Protein AF-A0A7C1Q593-F1 (afdb_monomer)

Sequence (113 aa):
EKVGEDLISLEITGRASSADSVFEGLDGVLAVNIHDNTVDLSVKNAEKRIPLIIETSRRAGIEISSVNMRKPTLEDVFLHYTGRTIRGEGASGRDMAKQDMRNRRQLWGGRKK

Solvent-accessible surface area (backbone atoms only — not comparable to full-atom values): 6888 Å² total; per-residue (Å²): 139,88,80,77,53,21,37,37,42,33,33,43,62,73,79,54,85,65,48,57,72,59,52,73,70,38,91,63,56,74,46,80,48,76,53,86,48,37,39,39,35,33,22,66,62,46,86,76,41,51,65,57,51,54,52,51,34,51,75,72,72,44,45,70,80,44,80,48,78,46,74,64,47,73,63,58,46,47,40,69,74,66,72,52,81,84,68,87,67,88,58,60,68,63,50,52,56,54,51,52,55,54,54,56,56,61,71,70,68,79,78,75,135

Mean predicted aligned error: 14.21 Å

Secondary structure (DSSP, 8-state):
--S-PEEEEEEEES-GGGHHHHHHTSTTEEEEEEETTEEEEEESSHHHHHHHHHHHHHHTTPEEEEEEEEPPPHHHHHHHHH-------SSHHHHHHHHHHHHHHHHHSS---

Radius of gyration: 25.84 Å; Cα contacts (8 Å, |Δi|>4): 129; chains: 1; bounding box: 60×73×32 Å

Foldseek 3Di:
DDFWWKKKKWFWDDDCPQVVVLQVPDPFFPDWDDDDRIIITGGHPVVVCVVVSCVSCVVVVIHTPDMDIDTQDPVNRVCVVVVDDVPPPPDDPVVVVVVVVVVVVVVPPPDDD

Nearest PDB structures (foldseek):
  7tby-assembly1_A  TM=6.863E-01  e=1.073E-02  Homo sapiens
  7tbz-assembly1_A  TM=6.815E-01  e=1.073E-02  Homo sapiens
  4f3q-assembly1_A  TM=6.766E-01  e=6.100E-02  Coxiella burnetii RSA 493
  1lfp-assembly1_A  TM=6.152E-01  e=5.096E-02  Aquifex aeolicus
  5u99-assembly1_A  TM=4.455E-01  e=8.027E-01  Mycobacterium tuberculosis H37Rv

pLDDT: mean 74.08, std 13.9, range [43.53, 91.31]

Structure (mmCIF, N/CA/C/O backbone):
data_AF-A0A7C1Q593-F1
#
_entry.id   AF-A0A7C1Q593-F1
#
loop_
_atom_site.group_PDB
_atom_site.id
_atom_site.type_symbol
_atom_site.label_atom_id
_atom_site.label_alt_id
_atom_site.label_comp_id
_atom_site.label_asym_id
_atom_site.la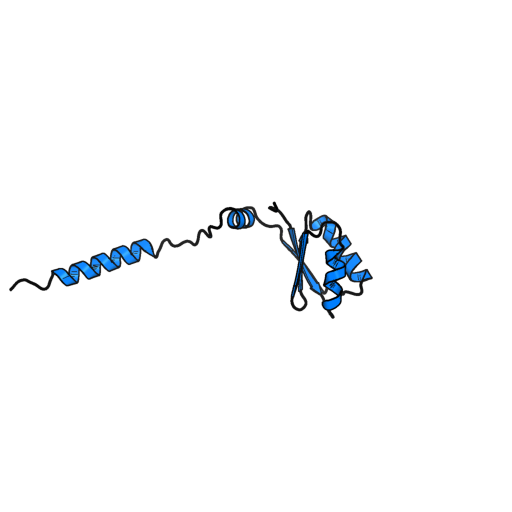bel_entity_id
_atom_site.label_seq_id
_atom_site.pdbx_PDB_ins_code
_atom_site.Cartn_x
_atom_site.Cartn_y
_atom_site.Cartn_z
_atom_site.occupancy
_atom_site.B_iso_or_equiv
_atom_site.auth_seq_id
_atom_site.auth_comp_id
_atom_site.auth_asym_id
_atom_site.auth_atom_id
_atom_site.pdbx_PDB_model_num
ATOM 1 N N . GLU A 1 1 ? -0.568 -8.705 -18.444 1.00 44.38 1 GLU A N 1
ATOM 2 C CA . GLU A 1 1 ? 0.899 -8.534 -18.512 1.00 44.38 1 GLU A CA 1
ATOM 3 C C . GLU A 1 1 ? 1.289 -7.431 -17.542 1.00 44.38 1 GLU A C 1
ATOM 5 O O . GLU A 1 1 ? 0.848 -6.307 -17.753 1.00 44.38 1 GLU A O 1
ATOM 10 N N . LYS A 1 2 ? 1.967 -7.723 -16.428 1.00 49.34 2 LYS A N 1
ATOM 11 C CA . LYS A 1 2 ? 2.158 -6.724 -15.366 1.00 49.34 2 LYS A CA 1
ATOM 12 C C . LYS A 1 2 ? 3.533 -6.864 -14.727 1.00 49.34 2 LYS A C 1
ATOM 14 O O . LYS A 1 2 ? 3.764 -7.665 -13.835 1.00 49.34 2 LYS A O 1
ATOM 19 N N . VAL A 1 3 ? 4.458 -6.096 -15.277 1.00 54.06 3 VAL A N 1
ATOM 20 C CA . VAL A 1 3 ? 5.823 -5.931 -14.799 1.00 54.06 3 VAL A CA 1
AT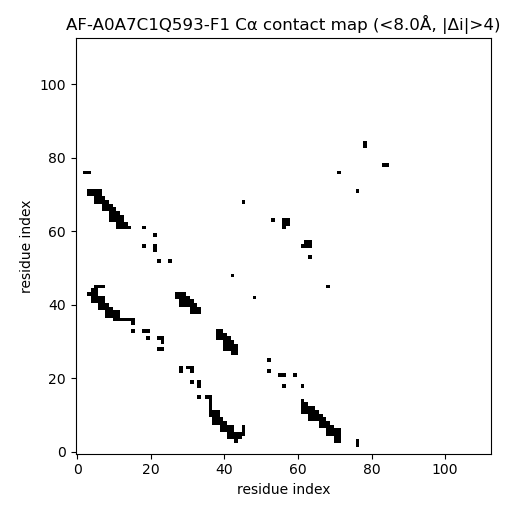OM 21 C C . VAL A 1 3 ? 5.984 -4.436 -14.523 1.00 54.06 3 VAL A C 1
ATOM 23 O O . VAL A 1 3 ? 5.739 -3.633 -15.421 1.00 54.06 3 VAL A O 1
ATOM 26 N N . GLY A 1 4 ? 6.334 -4.066 -13.288 1.00 61.34 4 GLY A N 1
ATOM 27 C CA . GLY A 1 4 ? 6.464 -2.664 -12.859 1.00 61.34 4 GLY A CA 1
ATOM 28 C C . GLY A 1 4 ? 5.245 -2.089 -12.127 1.00 61.34 4 GLY A C 1
ATOM 29 O O . GLY A 1 4 ? 4.919 -0.918 -12.309 1.00 61.34 4 GLY A O 1
ATOM 30 N N . GLU A 1 5 ? 4.540 -2.903 -11.341 1.00 79.62 5 GLU A N 1
ATOM 31 C CA . GLU A 1 5 ? 3.494 -2.420 -10.432 1.00 79.62 5 GLU A CA 1
ATOM 32 C C . GLU A 1 5 ? 4.135 -2.005 -9.105 1.00 79.62 5 GLU A C 1
ATOM 34 O O . GLU A 1 5 ? 4.832 -2.795 -8.475 1.00 79.62 5 GLU A O 1
ATOM 39 N N . ASP A 1 6 ? 3.926 -0.760 -8.691 1.00 86.88 6 ASP A N 1
ATOM 40 C CA . ASP A 1 6 ? 4.349 -0.283 -7.382 1.00 86.88 6 ASP A CA 1
ATOM 41 C C . ASP A 1 6 ? 3.476 -0.928 -6.300 1.00 86.88 6 ASP A C 1
ATOM 43 O O . ASP A 1 6 ? 2.255 -1.044 -6.453 1.00 86.88 6 ASP A O 1
ATOM 47 N N . LEU A 1 7 ? 4.099 -1.312 -5.190 1.00 88.44 7 LEU A N 1
ATOM 48 C CA . LEU A 1 7 ? 3.415 -1.873 -4.032 1.00 88.44 7 LEU A CA 1
ATOM 49 C C . LEU A 1 7 ? 3.263 -0.790 -2.966 1.00 88.44 7 LEU A C 1
ATOM 51 O O . LEU A 1 7 ? 4.2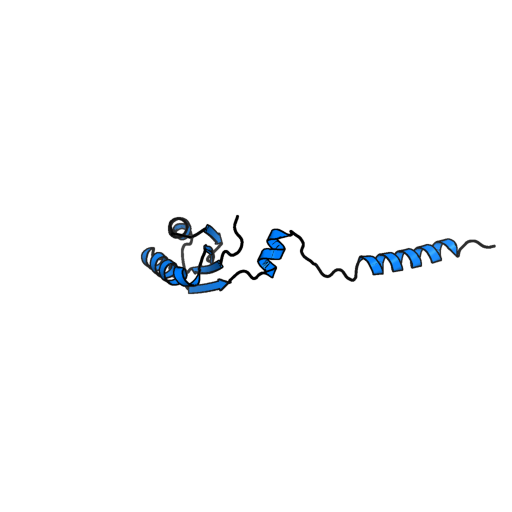36 -0.125 -2.599 1.00 88.44 7 LEU A O 1
ATOM 55 N N . ILE A 1 8 ? 2.045 -0.618 -2.467 1.00 90.62 8 ILE A N 1
ATOM 56 C CA . ILE A 1 8 ? 1.741 0.234 -1.318 1.00 90.62 8 ILE A CA 1
ATOM 57 C C . ILE A 1 8 ? 1.176 -0.661 -0.222 1.00 90.62 8 ILE A C 1
ATOM 59 O O . ILE A 1 8 ? 0.141 -1.280 -0.433 1.00 90.62 8 ILE A O 1
ATOM 63 N N . SER A 1 9 ? 1.814 -0.682 0.942 1.00 91.31 9 SER A N 1
ATOM 64 C CA . SER A 1 9 ? 1.288 -1.324 2.147 1.00 91.31 9 SER A CA 1
ATOM 65 C C . SER A 1 9 ? 0.792 -0.245 3.102 1.00 91.31 9 SER A C 1
ATOM 67 O O . SER A 1 9 ? 1.532 0.679 3.446 1.00 91.31 9 SER A O 1
ATOM 69 N N . LEU A 1 10 ? -0.462 -0.347 3.520 1.00 91.06 10 LEU A N 1
ATOM 70 C CA . LEU A 1 10 ? -1.103 0.556 4.469 1.00 91.06 10 LEU A CA 1
ATOM 71 C C . LEU A 1 10 ? -1.412 -0.222 5.738 1.00 91.06 10 LEU A C 1
ATOM 73 O O . LEU A 1 10 ? -2.013 -1.289 5.662 1.00 91.06 10 LEU A O 1
ATOM 77 N N . GLU A 1 11 ? -1.070 0.332 6.889 1.00 90.69 11 GLU A N 1
ATOM 78 C CA . GLU A 1 11 ? -1.562 -0.176 8.165 1.00 90.69 11 GLU A CA 1
ATOM 79 C C . GLU A 1 11 ? -2.771 0.662 8.581 1.00 90.69 11 GLU A C 1
ATOM 81 O O . GLU A 1 11 ? -2.725 1.896 8.549 1.00 90.69 11 GLU A O 1
ATOM 86 N N . ILE A 1 12 ? -3.876 -0.008 8.900 1.00 88.75 12 ILE A N 1
ATOM 87 C CA . ILE A 1 12 ? -5.143 0.624 9.255 1.00 88.75 12 ILE A CA 1
ATOM 88 C C . ILE A 1 12 ? -5.523 0.309 10.698 1.00 88.75 12 ILE A C 1
ATOM 90 O O . ILE A 1 12 ? -5.451 -0.832 11.160 1.00 88.75 12 ILE A O 1
ATOM 94 N N . THR A 1 13 ? -6.001 1.322 11.409 1.00 82.69 13 THR A N 1
ATOM 95 C CA . THR A 1 13 ? -6.544 1.172 12.758 1.00 82.69 13 THR A CA 1
ATOM 96 C C . THR A 1 13 ? -8.052 0.961 12.655 1.00 82.69 13 THR A C 1
ATOM 98 O O . THR A 1 13 ? -8.780 1.823 12.168 1.00 82.69 13 THR A O 1
ATOM 101 N N . GLY A 1 14 ? -8.549 -0.189 13.119 1.00 72.69 14 GLY A N 1
ATOM 102 C CA . GLY A 1 14 ? -9.986 -0.485 13.161 1.00 72.69 14 GLY A CA 1
ATOM 103 C C . GLY A 1 14 ? -10.419 -1.633 12.248 1.00 72.69 14 GLY A C 1
ATOM 104 O O . GLY A 1 14 ? -9.704 -2.618 12.085 1.00 72.69 14 GLY A O 1
ATOM 105 N N . ARG A 1 15 ? -11.651 -1.565 11.725 1.00 65.69 15 ARG A N 1
ATOM 106 C CA . ARG A 1 15 ? -12.312 -2.707 11.077 1.00 65.69 15 ARG A CA 1
ATOM 107 C C . ARG A 1 15 ? -11.999 -2.769 9.577 1.00 65.69 15 ARG A C 1
ATOM 109 O O . ARG A 1 15 ? -12.577 -2.027 8.790 1.00 65.69 15 ARG A O 1
ATOM 116 N N . ALA A 1 16 ? -11.159 -3.725 9.184 1.00 64.62 16 ALA A N 1
ATOM 117 C CA . ALA A 1 16 ? -10.757 -3.973 7.795 1.00 64.62 16 ALA A CA 1
ATOM 118 C C . ALA A 1 16 ? -11.899 -4.419 6.853 1.00 64.62 16 ALA A C 1
ATOM 120 O O . ALA A 1 16 ? -11.748 -4.394 5.638 1.00 64.62 16 ALA A O 1
ATOM 121 N N . SER A 1 17 ? -13.066 -4.799 7.386 1.00 65.00 17 SER A N 1
ATOM 122 C CA . SER A 1 17 ? -14.191 -5.333 6.598 1.00 65.00 17 SER A CA 1
ATOM 123 C C . SER A 1 17 ? -14.754 -4.358 5.558 1.00 65.00 17 SER A C 1
ATOM 125 O O . SER A 1 17 ? -15.328 -4.802 4.575 1.00 65.00 17 SER A O 1
ATOM 127 N N . SER A 1 18 ? -14.614 -3.047 5.778 1.00 66.81 18 SER A N 1
ATOM 128 C CA . SER A 1 18 ? -15.114 -2.012 4.859 1.00 66.81 18 SER A CA 1
ATOM 129 C C . SER A 1 18 ? -14.036 -1.476 3.913 1.00 66.81 18 SER A C 1
ATOM 131 O O . SER A 1 18 ? -14.334 -0.647 3.061 1.00 66.81 18 SER A O 1
ATOM 133 N N . ALA A 1 19 ? -12.782 -1.904 4.083 1.00 70.25 19 ALA A N 1
ATOM 134 C CA . ALA A 1 19 ? -11.650 -1.426 3.295 1.00 70.25 19 ALA A CA 1
ATOM 135 C C . ALA A 1 19 ? -11.651 -2.001 1.871 1.00 70.25 19 ALA A C 1
ATOM 137 O O . ALA A 1 19 ? -11.354 -1.278 0.927 1.00 70.25 19 ALA A O 1
ATOM 138 N N . ASP A 1 20 ? -12.041 -3.267 1.726 1.00 71.81 20 ASP A N 1
ATOM 139 C CA . ASP A 1 20 ? -12.172 -3.998 0.457 1.00 71.81 20 ASP A CA 1
ATOM 140 C C . ASP A 1 20 ? -12.861 -3.154 -0.626 1.00 71.81 20 ASP A C 1
ATOM 142 O O . ASP A 1 20 ? -12.226 -2.703 -1.580 1.00 71.81 20 ASP A O 1
ATOM 146 N N . SER A 1 21 ? -14.125 -2.808 -0.395 1.00 75.19 21 SER A N 1
ATOM 147 C CA . SER A 1 21 ? -14.947 -2.157 -1.411 1.00 75.19 21 SER A CA 1
ATOM 148 C C . SER A 1 21 ? -14.516 -0.712 -1.688 1.00 75.19 21 SER A C 1
ATOM 150 O O . SER A 1 21 ? -14.817 -0.157 -2.744 1.00 75.19 21 SER A O 1
ATOM 152 N N . VAL A 1 22 ? -13.803 -0.088 -0.745 1.00 79.25 22 VAL A N 1
ATOM 153 C CA . VAL A 1 22 ? -13.255 1.267 -0.893 1.00 79.25 22 VAL A CA 1
ATOM 154 C C . VAL A 1 22 ? -12.036 1.254 -1.812 1.00 79.25 22 VAL A C 1
ATOM 156 O O . VAL A 1 22 ? -11.910 2.130 -2.666 1.00 79.25 22 VAL A O 1
ATOM 159 N N . PHE A 1 23 ? -11.145 0.272 -1.657 1.00 79.38 23 PHE A N 1
ATOM 160 C CA . PHE A 1 23 ? -9.908 0.197 -2.432 1.00 79.38 23 PHE A CA 1
ATOM 161 C C . PHE A 1 23 ? -10.092 -0.465 -3.800 1.00 79.38 23 PHE A C 1
ATOM 163 O O . PHE A 1 23 ? -9.414 -0.063 -4.746 1.00 79.38 23 PHE A O 1
ATOM 170 N N . GLU A 1 24 ? -11.023 -1.412 -3.945 1.00 77.00 24 GLU A N 1
ATOM 171 C CA . GLU A 1 24 ? -11.343 -2.024 -5.244 1.00 77.00 24 GLU A CA 1
ATOM 172 C C . GLU A 1 24 ? -11.932 -1.019 -6.250 1.00 77.00 24 GLU A C 1
ATOM 174 O O . GLU A 1 24 ? -11.728 -1.151 -7.456 1.00 77.00 24 GLU A O 1
ATOM 179 N N . GLY A 1 25 ? -12.624 0.020 -5.771 1.00 73.12 25 GLY A N 1
ATOM 180 C CA . GLY A 1 25 ? -13.224 1.058 -6.615 1.00 73.12 25 GLY A CA 1
ATOM 181 C C . GLY A 1 25 ? -12.269 2.171 -7.064 1.00 73.12 25 GLY A C 1
ATOM 182 O O . GLY A 1 25 ? -12.685 3.065 -7.804 1.00 73.12 25 GLY A O 1
ATOM 183 N N . LEU A 1 26 ? -11.011 2.169 -6.611 1.00 78.81 26 LEU A N 1
ATOM 184 C CA . LEU A 1 26 ? -10.066 3.247 -6.905 1.00 78.81 26 LEU A CA 1
ATOM 185 C C . LEU A 1 26 ? -9.443 3.111 -8.295 1.00 78.81 26 LEU A C 1
ATOM 187 O O . LEU A 1 26 ? -8.863 2.082 -8.649 1.00 78.81 26 LEU A O 1
ATOM 191 N N . ASP A 1 27 ? -9.476 4.209 -9.057 1.00 73.19 27 ASP A N 1
ATOM 192 C CA . ASP A 1 27 ? -8.878 4.250 -10.388 1.00 73.19 27 ASP A CA 1
ATOM 193 C C . ASP A 1 27 ? -7.382 3.918 -10.336 1.00 73.19 27 ASP A C 1
ATOM 195 O O . ASP A 1 27 ? -6.556 4.577 -9.691 1.00 73.19 27 ASP A O 1
ATOM 199 N N . GLY A 1 28 ? -7.040 2.846 -11.047 1.00 75.25 28 GLY A N 1
ATOM 200 C CA . GLY A 1 28 ? -5.679 2.381 -11.183 1.00 75.25 28 GLY A CA 1
ATOM 201 C C . GLY A 1 28 ? -5.193 1.429 -10.097 1.00 75.25 28 GLY A C 1
ATOM 202 O O . GLY A 1 28 ? -4.042 0.992 -10.196 1.00 75.25 28 GLY A O 1
ATOM 203 N N . VAL A 1 29 ? -6.009 1.063 -9.115 1.00 83.38 29 VAL A N 1
ATOM 204 C CA . VAL A 1 29 ? 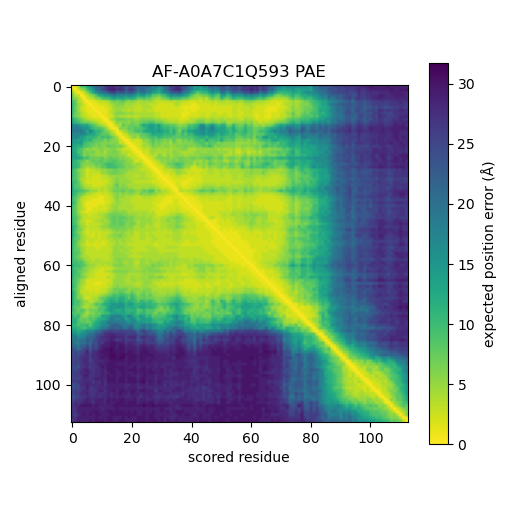-5.705 -0.108 -8.291 1.00 83.38 29 VAL A CA 1
ATOM 205 C C . VAL A 1 29 ? -5.807 -1.361 -9.159 1.00 83.38 29 VAL A C 1
ATOM 207 O O . VAL A 1 29 ? -6.712 -1.521 -9.973 1.00 83.38 29 VAL A O 1
ATOM 210 N N . LEU A 1 30 ? -4.782 -2.201 -9.079 1.00 83.00 30 LEU A N 1
ATOM 211 C CA . LEU A 1 30 ? -4.582 -3.357 -9.953 1.00 83.00 30 LEU A CA 1
ATOM 212 C C . LEU A 1 30 ? -4.862 -4.661 -9.221 1.00 83.00 30 LEU A C 1
ATOM 214 O O . LEU A 1 30 ? -5.295 -5.619 -9.857 1.00 83.00 30 LEU A O 1
ATOM 218 N N . ALA A 1 31 ? -4.577 -4.672 -7.922 1.00 84.62 31 ALA A N 1
ATOM 219 C CA . ALA A 1 31 ? -4.916 -5.723 -6.984 1.00 84.62 31 ALA A CA 1
ATOM 220 C C . ALA A 1 31 ? -4.979 -5.120 -5.576 1.00 84.62 31 ALA A C 1
ATOM 222 O O . ALA A 1 31 ? -4.209 -4.206 -5.258 1.00 84.62 31 ALA A O 1
ATOM 223 N N . VAL A 1 32 ? -5.871 -5.663 -4.754 1.00 86.75 32 VAL A N 1
ATOM 224 C CA . VAL A 1 32 ? -6.009 -5.356 -3.330 1.00 86.75 32 VAL A CA 1
ATOM 225 C C . VAL A 1 32 ? -5.857 -6.666 -2.574 1.00 86.75 32 VAL A C 1
ATOM 227 O O . VAL A 1 32 ? -6.476 -7.663 -2.940 1.00 86.75 32 VAL A O 1
ATOM 230 N N . ASN A 1 33 ? -5.034 -6.676 -1.533 1.00 87.19 33 ASN A N 1
ATOM 231 C CA . ASN A 1 33 ? -4.939 -7.796 -0.610 1.00 87.19 33 ASN A CA 1
ATOM 232 C C . ASN A 1 33 ? -5.029 -7.277 0.823 1.00 87.19 33 ASN A C 1
ATOM 234 O O . ASN A 1 33 ? -4.209 -6.469 1.254 1.00 87.19 33 ASN A O 1
ATOM 238 N N . ILE A 1 34 ? -6.033 -7.742 1.560 1.00 86.19 34 ILE A N 1
ATOM 239 C CA . ILE A 1 34 ? -6.299 -7.306 2.929 1.00 86.19 34 ILE A CA 1
ATOM 240 C C . ILE A 1 34 ? -6.055 -8.484 3.851 1.00 86.19 34 ILE A C 1
ATOM 242 O O . ILE A 1 34 ? -6.638 -9.553 3.672 1.00 86.19 34 ILE A O 1
ATOM 246 N N . HIS A 1 35 ? -5.206 -8.279 4.846 1.00 84.50 35 HIS A N 1
ATOM 247 C CA . HIS A 1 35 ? -4.910 -9.282 5.854 1.00 84.50 35 HIS A CA 1
ATOM 248 C C . HIS A 1 35 ? -4.680 -8.592 7.199 1.00 84.50 35 HIS A C 1
ATOM 250 O O . HIS A 1 35 ? -3.936 -7.617 7.295 1.00 84.50 35 HIS A O 1
ATOM 256 N N . ASP A 1 36 ? -5.372 -9.077 8.231 1.00 83.81 36 ASP A N 1
ATOM 257 C CA . ASP A 1 36 ? -5.393 -8.481 9.569 1.00 83.81 36 ASP A CA 1
ATOM 258 C C . ASP A 1 36 ? -5.754 -6.980 9.539 1.00 83.81 36 ASP A C 1
ATOM 260 O O . ASP A 1 36 ? -6.897 -6.608 9.262 1.00 83.81 36 ASP A O 1
ATOM 264 N N . ASN A 1 37 ? -4.760 -6.127 9.796 1.00 86.88 37 ASN A N 1
ATOM 265 C CA . ASN A 1 37 ? -4.832 -4.666 9.810 1.00 86.88 37 ASN A CA 1
ATOM 266 C C . ASN A 1 37 ? -3.959 -4.033 8.716 1.00 86.88 37 ASN A C 1
ATOM 268 O O . ASN A 1 37 ? -3.685 -2.836 8.759 1.00 86.88 37 ASN A O 1
ATOM 272 N N . THR A 1 38 ? -3.522 -4.827 7.739 1.00 88.38 38 THR A N 1
ATOM 273 C CA . THR A 1 38 ? -2.670 -4.387 6.636 1.00 88.38 38 THR A CA 1
ATOM 274 C C . THR A 1 38 ? -3.411 -4.513 5.309 1.00 88.38 38 THR A C 1
ATOM 276 O O . THR A 1 38 ? -4.074 -5.513 5.025 1.00 88.38 38 THR A O 1
ATOM 279 N N . VAL A 1 39 ? -3.291 -3.480 4.482 1.00 89.25 39 VAL A N 1
ATOM 280 C CA . VAL A 1 39 ? -3.833 -3.423 3.125 1.00 89.25 39 VAL A CA 1
ATOM 281 C C . VAL A 1 39 ? -2.675 -3.253 2.154 1.00 89.25 39 VAL A C 1
ATOM 283 O O . VAL A 1 39 ? -2.045 -2.197 2.116 1.00 89.25 39 VAL A O 1
ATOM 286 N N . ASP A 1 40 ? -2.423 -4.275 1.346 1.00 90.38 40 ASP A N 1
ATOM 287 C CA . ASP A 1 40 ? -1.481 -4.212 0.235 1.00 90.38 40 ASP A CA 1
ATOM 288 C C . ASP A 1 40 ? -2.214 -3.867 -1.059 1.00 90.38 40 ASP A C 1
ATOM 290 O O . ASP A 1 40 ? -3.160 -4.540 -1.474 1.00 90.38 40 ASP A O 1
ATOM 294 N N . LEU A 1 41 ? -1.741 -2.825 -1.730 1.00 89.19 41 LEU A N 1
ATOM 295 C CA . LEU A 1 41 ? -2.257 -2.342 -2.998 1.00 89.19 41 LEU A CA 1
ATOM 296 C C . LEU A 1 41 ? -1.170 -2.464 -4.057 1.00 89.19 41 LEU A C 1
ATOM 298 O O . LEU A 1 41 ? -0.077 -1.914 -3.915 1.00 89.19 41 LEU A O 1
ATOM 302 N N . SER A 1 42 ? -1.499 -3.131 -5.158 1.00 88.94 42 SER A N 1
ATOM 303 C CA . SER A 1 42 ? -0.705 -3.063 -6.385 1.00 88.94 42 SER A CA 1
ATOM 304 C C . SER A 1 42 ? -1.245 -1.930 -7.243 1.00 88.94 42 SER A C 1
ATOM 306 O O . SER A 1 42 ? -2.424 -1.922 -7.601 1.00 88.94 42 SER A O 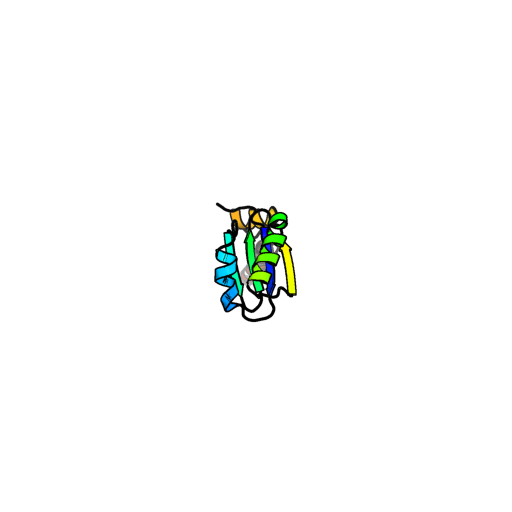1
ATOM 308 N N . VAL A 1 43 ? -0.408 -0.950 -7.572 1.00 87.94 43 VAL A N 1
ATOM 309 C CA . VAL A 1 43 ? -0.810 0.238 -8.333 1.00 87.94 43 VAL A CA 1
ATOM 310 C C . VAL A 1 43 ? 0.256 0.615 -9.363 1.00 87.94 43 VAL A C 1
ATOM 312 O O . VAL A 1 43 ? 1.426 0.292 -9.238 1.00 87.94 43 VAL A O 1
ATOM 315 N N . LYS A 1 44 ? -0.122 1.357 -10.402 1.00 84.31 44 LYS A N 1
ATOM 316 C CA . LYS A 1 44 ? 0.817 2.108 -11.249 1.00 84.31 44 LYS A CA 1
ATOM 317 C C . LYS A 1 44 ? 1.078 3.484 -10.636 1.00 84.31 44 LYS A C 1
ATOM 319 O O . LYS A 1 44 ? 0.128 4.164 -10.267 1.00 84.31 44 LYS A O 1
ATOM 324 N N . ASN A 1 45 ? 2.315 3.965 -10.632 1.00 83.44 45 ASN A N 1
ATOM 325 C CA . ASN A 1 45 ? 2.641 5.318 -10.165 1.00 83.44 45 ASN A CA 1
ATOM 326 C C . ASN A 1 45 ? 2.155 5.581 -8.727 1.00 83.44 45 ASN A C 1
ATOM 328 O O . ASN A 1 45 ? 1.371 6.509 -8.491 1.00 83.44 45 ASN A O 1
ATOM 332 N N . ALA A 1 46 ? 2.614 4.773 -7.771 1.00 86.25 46 ALA A N 1
ATOM 333 C CA . ALA A 1 46 ? 2.213 4.873 -6.366 1.00 86.25 46 ALA A CA 1
ATOM 334 C C . ALA A 1 46 ? 2.345 6.297 -5.801 1.00 86.25 46 ALA A C 1
ATOM 336 O O . ALA A 1 46 ? 1.444 6.770 -5.113 1.00 86.25 46 ALA A O 1
ATOM 337 N N . GLU A 1 47 ? 3.402 7.024 -6.170 1.00 85.69 47 GLU A N 1
ATOM 338 C CA . GLU A 1 47 ? 3.666 8.405 -5.731 1.00 85.69 47 GLU A CA 1
ATOM 339 C C . GLU A 1 47 ? 2.503 9.365 -6.002 1.00 85.69 47 GLU A C 1
ATOM 341 O O . GLU A 1 47 ? 2.190 10.215 -5.172 1.00 85.69 47 GLU A O 1
ATOM 346 N N . LYS A 1 48 ? 1.821 9.212 -7.141 1.00 86.56 48 LYS A N 1
ATOM 347 C CA . LYS A 1 48 ? 0.677 10.064 -7.498 1.00 86.56 48 LYS A CA 1
ATOM 348 C C . LYS A 1 48 ? -0.623 9.616 -6.839 1.00 86.56 48 LYS A C 1
ATOM 350 O O . LYS A 1 48 ? -1.572 10.391 -6.782 1.00 86.56 48 LYS A O 1
ATOM 355 N N . ARG A 1 49 ? -0.685 8.368 -6.375 1.00 86.50 49 ARG A N 1
ATOM 356 C CA . ARG A 1 49 ? -1.912 7.736 -5.876 1.00 86.50 49 ARG A CA 1
ATOM 357 C C . ARG A 1 49 ? -2.009 7.722 -4.365 1.00 86.50 49 ARG A C 1
ATOM 359 O O . ARG A 1 49 ? -3.123 7.757 -3.862 1.00 86.50 49 ARG A O 1
ATOM 366 N N . ILE A 1 50 ? -0.886 7.756 -3.649 1.00 88.44 50 ILE A N 1
ATOM 367 C CA . ILE A 1 50 ? -0.878 7.844 -2.184 1.00 88.44 50 ILE A CA 1
ATOM 368 C C . ILE A 1 50 ? -1.788 8.967 -1.658 1.00 88.44 50 ILE A C 1
ATOM 370 O O . ILE A 1 50 ? -2.614 8.669 -0.797 1.00 88.44 50 ILE A O 1
ATOM 374 N N . PRO A 1 51 ? -1.730 10.217 -2.167 1.00 89.38 51 PRO A N 1
ATOM 375 C CA . PRO A 1 51 ? -2.603 11.278 -1.663 1.00 89.38 51 PRO A CA 1
ATOM 376 C C . PRO A 1 51 ? -4.094 10.951 -1.829 1.00 89.38 51 PRO A C 1
ATOM 378 O O . PRO A 1 51 ? -4.878 11.160 -0.908 1.00 89.38 51 PRO A O 1
ATOM 381 N N . LEU A 1 52 ? -4.471 10.381 -2.980 1.00 87.56 52 LEU A N 1
ATOM 382 C CA . LEU A 1 52 ? -5.848 9.983 -3.280 1.00 87.56 52 LEU A CA 1
ATOM 383 C C . LEU A 1 52 ? -6.313 8.827 -2.386 1.00 87.56 52 LEU A C 1
ATOM 385 O O . LEU A 1 52 ? -7.433 8.850 -1.879 1.00 87.56 52 LEU A O 1
ATOM 389 N N . ILE A 1 53 ? -5.448 7.835 -2.176 1.00 86.62 53 ILE A N 1
ATOM 390 C CA . ILE A 1 53 ? -5.700 6.682 -1.309 1.00 86.62 53 ILE A CA 1
ATOM 391 C C . ILE A 1 53 ? -5.941 7.157 0.126 1.00 86.62 53 ILE A C 1
ATOM 393 O O . ILE A 1 53 ? -6.958 6.808 0.716 1.00 86.62 53 ILE A O 1
ATOM 397 N N . ILE A 1 54 ? -5.063 8.010 0.663 1.00 88.00 54 ILE A N 1
ATOM 398 C CA . ILE A 1 54 ? -5.203 8.553 2.021 1.00 88.00 54 ILE A CA 1
ATOM 399 C C . ILE A 1 54 ? -6.508 9.343 2.161 1.00 88.00 54 ILE A C 1
ATOM 401 O O . ILE A 1 54 ? -7.241 9.166 3.135 1.00 88.00 54 ILE A O 1
ATOM 405 N N . GLU A 1 55 ? -6.821 10.207 1.193 1.00 88.44 55 GLU A N 1
ATOM 406 C CA . GLU A 1 55 ? -8.046 11.004 1.225 1.00 88.44 55 GLU A CA 1
ATOM 407 C C . GLU A 1 55 ? -9.301 10.124 1.189 1.00 88.44 55 GLU A C 1
ATOM 409 O O . GLU A 1 55 ? -10.237 10.346 1.961 1.00 88.44 55 GLU A O 1
ATOM 414 N N . THR A 1 56 ? -9.310 9.106 0.329 1.00 86.06 56 THR A N 1
ATOM 415 C CA . THR A 1 56 ? -10.440 8.181 0.181 1.00 86.06 56 THR A CA 1
ATOM 416 C C . THR A 1 56 ? -10.651 7.369 1.453 1.00 86.06 56 THR A C 1
ATOM 418 O O . THR A 1 56 ? -11.773 7.312 1.956 1.00 86.06 56 THR A O 1
ATOM 421 N N . SER A 1 57 ? -9.576 6.831 2.035 1.00 85.31 57 SER A N 1
ATOM 422 C CA . SER A 1 57 ? -9.622 6.135 3.324 1.00 85.31 57 SER A CA 1
ATOM 423 C C . SER A 1 57 ? -10.201 7.025 4.415 1.00 85.31 57 SER A C 1
ATOM 425 O O . SER A 1 57 ? -11.121 6.618 5.124 1.00 85.31 57 SER A O 1
ATOM 427 N N . ARG A 1 58 ? -9.758 8.287 4.490 1.00 84.88 58 ARG A N 1
ATOM 428 C CA . ARG A 1 58 ? -10.266 9.236 5.485 1.00 84.88 58 ARG A CA 1
ATOM 429 C C . ARG A 1 58 ? -11.755 9.530 5.297 1.00 84.88 58 ARG A C 1
ATOM 431 O O . ARG A 1 58 ? -12.483 9.602 6.282 1.00 84.88 58 ARG A O 1
ATOM 438 N N . ARG A 1 59 ? -12.230 9.680 4.053 1.00 85.56 59 ARG A N 1
ATOM 439 C CA . ARG A 1 59 ? -13.668 9.859 3.752 1.00 85.56 59 ARG A CA 1
ATOM 440 C C . ARG A 1 59 ? -14.494 8.623 4.109 1.00 85.56 59 ARG A C 1
ATOM 442 O O . ARG A 1 59 ? -15.642 8.771 4.512 1.00 85.56 59 ARG A O 1
ATOM 449 N N . ALA A 1 60 ? -13.911 7.435 3.988 1.00 82.50 60 ALA A N 1
ATOM 450 C CA . ALA A 1 60 ? -14.532 6.171 4.370 1.00 82.50 60 ALA A CA 1
ATOM 451 C C . ALA A 1 60 ? -14.485 5.892 5.887 1.00 82.50 60 ALA A C 1
ATOM 453 O O . ALA A 1 60 ? -15.002 4.871 6.334 1.00 82.50 60 ALA A O 1
ATOM 454 N N . GLY A 1 61 ? -13.878 6.779 6.687 1.00 84.00 61 GLY A N 1
ATOM 455 C CA . GLY A 1 61 ? -13.714 6.584 8.130 1.00 84.00 61 GLY A CA 1
ATOM 456 C C . GLY A 1 61 ? -12.640 5.556 8.497 1.00 84.00 61 GLY A C 1
ATOM 457 O O . GLY A 1 61 ? -12.647 5.040 9.611 1.00 84.00 61 GLY A O 1
ATOM 458 N N . ILE A 1 62 ? -11.734 5.247 7.567 1.00 86.00 62 ILE A N 1
ATOM 459 C CA . ILE A 1 62 ? -10.593 4.357 7.778 1.00 86.00 62 ILE A CA 1
ATOM 460 C C . ILE A 1 62 ? -9.400 5.215 8.197 1.00 86.00 62 ILE A C 1
ATOM 462 O O . ILE A 1 62 ? -8.938 6.077 7.444 1.00 86.00 62 ILE A O 1
ATOM 466 N N . GLU A 1 63 ? -8.893 4.968 9.400 1.00 86.31 63 GLU A N 1
ATOM 467 C CA . GLU A 1 63 ? -7.688 5.618 9.900 1.00 86.31 63 GLU A CA 1
ATOM 468 C C . GLU A 1 63 ? -6.456 4.819 9.472 1.00 86.31 63 GLU A C 1
ATOM 470 O O . GLU A 1 63 ? -6.366 3.621 9.734 1.00 86.31 63 GLU A O 1
ATOM 475 N N . ILE A 1 64 ? -5.517 5.483 8.799 1.00 89.25 64 ILE A N 1
ATOM 476 C CA . ILE A 1 64 ? -4.245 4.890 8.383 1.00 89.25 64 ILE A CA 1
ATOM 477 C C . ILE A 1 64 ? -3.186 5.277 9.416 1.00 89.25 64 ILE A C 1
ATOM 479 O O . ILE A 1 64 ? -2.910 6.465 9.588 1.00 89.25 64 ILE A O 1
ATOM 483 N N . SER A 1 65 ? -2.582 4.290 10.075 1.00 90.12 65 SER A N 1
ATOM 484 C CA . SER A 1 65 ? -1.484 4.487 11.030 1.00 90.12 65 SER A CA 1
ATOM 485 C C . SER A 1 65 ? -0.129 4.600 10.328 1.00 90.12 65 SER A C 1
ATOM 487 O O . SER A 1 65 ? 0.731 5.365 10.765 1.00 90.12 65 SER A O 1
ATOM 489 N N . SER A 1 66 ? 0.068 3.865 9.230 1.00 90.31 66 SER A N 1
ATOM 490 C CA . SER A 1 66 ? 1.341 3.814 8.508 1.00 90.31 66 SER A CA 1
ATOM 491 C C . SER A 1 66 ? 1.147 3.589 7.009 1.00 90.31 66 SER A C 1
ATOM 493 O O . SER A 1 66 ? 0.213 2.913 6.582 1.00 90.31 66 SER A O 1
ATOM 495 N N . VAL A 1 67 ? 2.053 4.149 6.204 1.00 91.00 67 VAL A N 1
ATOM 496 C CA . VAL A 1 67 ? 2.099 3.977 4.746 1.00 91.00 67 VAL A CA 1
ATOM 497 C C . VAL A 1 67 ? 3.520 3.618 4.346 1.00 91.00 67 VAL A C 1
ATOM 499 O O . VAL A 1 67 ? 4.449 4.391 4.576 1.00 91.00 67 VAL A O 1
ATOM 502 N N . ASN A 1 68 ? 3.681 2.476 3.690 1.00 90.88 68 ASN A N 1
ATOM 503 C CA . ASN A 1 68 ? 4.938 2.038 3.107 1.00 90.88 68 ASN A CA 1
ATOM 504 C C . ASN A 1 68 ? 4.781 1.882 1.592 1.00 90.88 68 ASN A C 1
ATOM 506 O O . ASN A 1 68 ? 3.820 1.283 1.119 1.00 90.88 68 ASN A O 1
ATOM 510 N N . MET A 1 69 ? 5.736 2.400 0.824 1.00 89.06 69 MET A N 1
ATOM 511 C CA . MET A 1 69 ? 5.777 2.237 -0.629 1.00 89.06 69 MET A CA 1
ATOM 512 C C . MET A 1 69 ? 7.048 1.499 -1.018 1.00 89.06 69 MET A C 1
ATOM 514 O O . MET A 1 69 ? 8.146 1.883 -0.614 1.00 89.06 69 MET A O 1
ATOM 518 N N . ARG A 1 70 ? 6.911 0.499 -1.885 1.00 86.06 70 ARG A N 1
ATOM 519 C CA . ARG A 1 70 ? 8.037 -0.182 -2.512 1.00 86.06 70 ARG A CA 1
ATOM 520 C C . ARG A 1 70 ? 7.858 -0.219 -4.024 1.00 86.06 70 ARG A C 1
ATOM 522 O O . ARG A 1 70 ? 6.880 -0.761 -4.533 1.00 86.06 70 ARG A O 1
ATOM 529 N N . LYS A 1 71 ? 8.855 0.296 -4.746 1.00 84.00 71 LYS A N 1
ATOM 530 C CA . LYS A 1 71 ? 8.978 0.065 -6.188 1.00 84.00 71 LYS A CA 1
ATOM 531 C C . LYS A 1 71 ? 9.640 -1.299 -6.414 1.00 84.00 71 LYS A C 1
ATOM 533 O O . LYS A 1 71 ? 10.683 -1.549 -5.798 1.00 84.00 71 LYS A O 1
ATOM 538 N N . PRO A 1 72 ? 9.073 -2.188 -7.246 1.00 76.94 72 PRO A N 1
ATOM 539 C CA . PRO A 1 72 ? 9.725 -3.446 -7.580 1.00 76.94 72 PRO A CA 1
ATOM 540 C C . PRO A 1 72 ? 11.029 -3.154 -8.323 1.00 76.94 72 PRO A C 1
ATOM 542 O O . PRO A 1 72 ? 11.087 -2.289 -9.200 1.00 76.94 72 PRO A O 1
ATOM 545 N N . THR A 1 73 ? 12.094 -3.859 -7.959 1.00 77.25 73 THR A N 1
ATOM 546 C CA . THR A 1 73 ? 13.377 -3.722 -8.649 1.00 77.25 73 THR A CA 1
ATOM 547 C C . THR A 1 73 ? 13.382 -4.541 -9.940 1.00 77.25 73 THR A C 1
ATOM 549 O O . THR A 1 73 ? 12.553 -5.431 -10.139 1.00 77.25 73 THR A O 1
ATOM 552 N N . LEU A 1 74 ? 14.348 -4.272 -10.824 1.00 76.50 74 LEU A N 1
ATOM 553 C CA . LEU A 1 74 ? 14.553 -5.094 -12.019 1.00 76.50 74 LEU A CA 1
ATOM 554 C C . LEU A 1 74 ? 14.805 -6.567 -11.657 1.00 76.50 74 LEU A C 1
ATOM 556 O O . LEU A 1 74 ? 14.349 -7.447 -12.374 1.00 76.50 74 LEU A O 1
ATOM 560 N N . GLU A 1 75 ? 15.478 -6.826 -10.533 1.00 71.31 75 GLU A N 1
ATOM 561 C CA . GLU A 1 75 ? 15.708 -8.174 -10.004 1.00 71.31 75 GLU A CA 1
ATOM 562 C C . GLU A 1 75 ? 14.387 -8.848 -9.591 1.00 71.31 75 GLU A C 1
ATOM 564 O O . GLU A 1 75 ? 14.136 -9.982 -9.988 1.00 71.31 75 GLU A O 1
ATOM 569 N N . ASP A 1 76 ? 13.499 -8.144 -8.870 1.00 70.75 76 ASP A N 1
ATOM 570 C CA . ASP A 1 76 ? 12.174 -8.665 -8.473 1.00 70.75 76 ASP A CA 1
ATOM 571 C C . ASP A 1 76 ? 11.334 -9.047 -9.709 1.00 70.75 76 ASP A C 1
ATOM 573 O O . ASP A 1 76 ? 10.716 -10.113 -9.771 1.00 70.75 76 ASP A O 1
ATOM 577 N N . VAL A 1 77 ? 11.365 -8.188 -10.729 1.00 70.62 77 VAL A N 1
ATOM 578 C CA . VAL A 1 77 ? 10.717 -8.409 -12.027 1.00 70.62 77 VAL A CA 1
ATOM 579 C C . VAL A 1 77 ? 11.328 -9.599 -12.766 1.00 70.62 77 VAL A C 1
ATOM 581 O O . VAL A 1 77 ? 10.609 -10.431 -13.323 1.00 70.62 77 VAL A O 1
ATOM 584 N N . PHE A 1 78 ? 12.656 -9.684 -12.783 1.00 63.72 78 PHE A N 1
ATOM 585 C CA . PHE A 1 78 ? 13.392 -10.733 -13.474 1.00 63.72 78 PHE A CA 1
ATOM 586 C C . PHE A 1 78 ? 13.162 -12.105 -12.828 1.00 63.72 78 PHE A C 1
ATOM 588 O O . PHE A 1 78 ? 12.951 -13.092 -13.539 1.00 63.72 78 PHE A O 1
ATOM 595 N N . LEU A 1 79 ? 13.115 -12.164 -11.494 1.00 67.81 79 LEU A N 1
ATOM 596 C CA . LEU A 1 79 ? 12.758 -13.355 -10.720 1.00 67.81 79 LEU A CA 1
ATOM 597 C C . LEU A 1 79 ? 11.340 -13.837 -11.050 1.00 67.81 79 LEU A C 1
ATOM 599 O O . LEU A 1 79 ? 11.143 -15.031 -11.281 1.00 67.81 79 LEU A O 1
ATOM 603 N N . HIS A 1 80 ? 10.367 -12.924 -11.128 1.00 64.38 80 HIS A N 1
ATOM 604 C CA . HIS A 1 80 ? 8.998 -13.257 -11.536 1.00 64.38 80 HIS A CA 1
ATOM 605 C C . HIS A 1 80 ? 8.918 -13.782 -12.973 1.00 64.38 80 HIS A C 1
ATOM 607 O O . HIS A 1 80 ? 8.174 -14.722 -13.242 1.00 64.38 80 HIS A O 1
ATOM 613 N N . TYR A 1 81 ? 9.692 -13.207 -13.896 1.00 58.72 81 TYR A N 1
ATOM 614 C CA . TYR A 1 81 ? 9.608 -13.553 -15.316 1.00 58.72 81 TYR A CA 1
ATOM 615 C C . TYR A 1 81 ? 10.349 -14.845 -15.676 1.00 58.72 81 TYR A C 1
ATOM 617 O O . TYR A 1 81 ? 9.924 -15.590 -16.557 1.00 58.72 81 TYR A O 1
ATOM 625 N N . THR A 1 82 ? 11.468 -15.128 -15.010 1.00 62.62 82 THR A N 1
ATOM 626 C CA . THR A 1 82 ? 12.307 -16.294 -15.332 1.00 62.62 82 THR A CA 1
ATOM 627 C C . THR A 1 82 ? 12.041 -17.506 -14.445 1.00 62.62 82 THR A C 1
ATOM 629 O O . THR A 1 82 ? 12.530 -18.595 -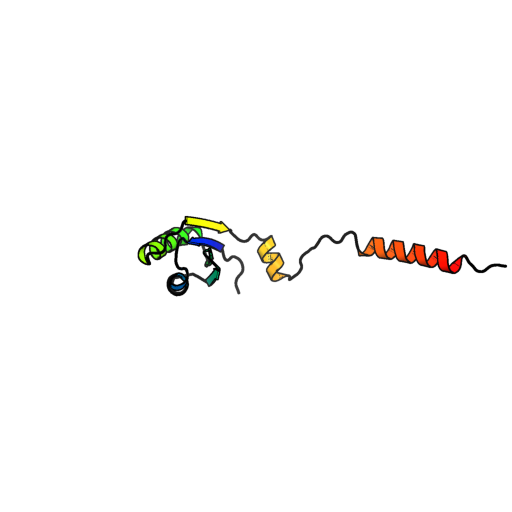14.753 1.00 62.62 82 THR A O 1
ATOM 632 N N . GLY A 1 83 ? 11.282 -17.349 -13.353 1.00 60.03 83 GLY A N 1
ATOM 633 C CA . GLY A 1 83 ? 10.939 -18.433 -12.427 1.00 60.03 83 GLY A CA 1
ATOM 634 C C . GLY A 1 83 ? 12.151 -19.091 -11.756 1.00 60.03 83 GLY A C 1
ATOM 635 O O . GLY A 1 83 ? 12.030 -20.182 -11.203 1.00 60.03 83 GLY A O 1
ATOM 636 N N . ARG A 1 84 ? 13.336 -18.473 -11.826 1.00 55.00 84 ARG A N 1
ATOM 637 C CA . ARG A 1 84 ? 14.583 -19.033 -11.300 1.00 55.00 84 ARG A CA 1
ATOM 638 C C . ARG A 1 84 ? 15.127 -18.136 -10.209 1.00 55.00 84 ARG A C 1
ATOM 640 O O . ARG A 1 84 ? 15.847 -17.180 -10.471 1.00 55.00 84 ARG A O 1
ATOM 647 N N . THR A 1 85 ? 14.855 -18.510 -8.966 1.00 52.44 85 THR A N 1
ATOM 648 C CA . THR A 1 85 ? 15.721 -18.155 -7.846 1.00 52.44 85 THR A CA 1
ATOM 649 C C . THR A 1 85 ? 17.118 -18.664 -8.196 1.00 52.44 85 THR A C 1
ATOM 651 O O . THR A 1 85 ? 17.356 -19.873 -8.200 1.00 52.44 85 THR A O 1
ATOM 654 N N . ILE A 1 86 ? 18.061 -17.772 -8.503 1.00 51.53 86 ILE A N 1
ATOM 655 C CA . ILE A 1 86 ? 19.486 -18.118 -8.469 1.00 51.53 86 ILE A CA 1
ATOM 656 C C . ILE A 1 86 ? 19.831 -18.252 -6.986 1.00 51.53 86 ILE A C 1
ATOM 658 O O . ILE A 1 86 ? 20.407 -17.371 -6.355 1.00 51.53 86 ILE A O 1
ATOM 662 N N . ARG A 1 87 ? 19.385 -19.352 -6.377 1.00 55.16 87 ARG A N 1
ATOM 663 C CA . ARG A 1 87 ? 19.872 -19.754 -5.070 1.00 55.16 87 ARG A CA 1
ATOM 664 C C . ARG A 1 87 ? 21.313 -20.177 -5.308 1.00 55.16 87 ARG A C 1
ATOM 666 O O . ARG A 1 87 ? 21.571 -21.096 -6.082 1.00 55.16 87 ARG A O 1
ATOM 673 N N . GLY A 1 88 ? 22.248 -19.450 -4.706 1.00 51.44 88 GLY A N 1
ATOM 674 C CA . GLY A 1 88 ? 23.663 -19.787 -4.720 1.00 51.44 88 GLY A CA 1
ATOM 675 C C . GLY A 1 88 ? 23.899 -21.154 -4.082 1.00 51.44 88 GLY A C 1
ATOM 676 O O . GLY A 1 88 ? 24.223 -21.244 -2.907 1.00 51.44 88 GLY A O 1
ATOM 677 N N . GLU A 1 89 ? 23.760 -22.226 -4.854 1.00 45.91 89 GLU A N 1
ATOM 678 C CA . GLU A 1 89 ? 24.202 -23.570 -4.490 1.00 45.91 89 GLU A CA 1
ATOM 679 C C . GLU A 1 89 ? 25.511 -23.884 -5.214 1.00 45.91 89 GLU A C 1
ATOM 681 O O . GLU A 1 89 ? 25.612 -24.751 -6.076 1.00 45.91 89 GLU A O 1
ATOM 686 N N . GLY A 1 90 ? 26.562 -23.163 -4.826 1.00 48.41 90 GLY A N 1
ATOM 687 C CA . GLY A 1 90 ? 27.939 -23.543 -5.143 1.00 48.41 90 GLY A CA 1
ATOM 688 C C . GLY A 1 90 ? 28.453 -24.740 -4.330 1.00 48.41 90 GLY A C 1
ATOM 689 O O . GLY A 1 90 ? 29.589 -25.156 -4.546 1.00 48.41 90 GLY A O 1
ATOM 690 N N . ALA A 1 91 ? 27.655 -25.294 -3.407 1.00 49.06 91 ALA A N 1
ATOM 691 C CA . ALA A 1 91 ? 28.124 -26.272 -2.423 1.00 49.06 91 ALA A CA 1
ATOM 692 C C . ALA A 1 91 ? 27.530 -27.688 -2.553 1.00 49.06 91 ALA A C 1
ATOM 694 O O . ALA A 1 91 ? 28.170 -28.628 -2.106 1.00 49.06 91 ALA A O 1
ATOM 695 N N . SER A 1 92 ? 26.367 -27.916 -3.176 1.00 57.03 92 SER A N 1
ATOM 696 C CA . SER A 1 92 ? 25.731 -29.247 -3.095 1.00 57.03 92 SER A CA 1
ATOM 697 C C . SER A 1 92 ? 26.285 -30.260 -4.109 1.00 57.03 92 SER A C 1
ATOM 699 O O . SER A 1 92 ? 26.605 -31.391 -3.745 1.00 57.03 92 SER A O 1
ATOM 701 N N . GLY A 1 93 ? 26.505 -29.864 -5.367 1.00 57.38 93 GLY A N 1
ATOM 702 C CA . GLY A 1 93 ? 26.949 -30.800 -6.414 1.00 57.38 93 GLY A CA 1
ATOM 703 C C . GLY A 1 93 ? 28.411 -31.261 -6.300 1.00 57.38 93 GLY A C 1
ATOM 704 O O . GLY A 1 93 ? 28.723 -32.430 -6.539 1.00 57.38 93 GLY A O 1
ATOM 705 N N . ARG A 1 94 ? 29.334 -30.361 -5.921 1.00 59.06 94 ARG A N 1
ATOM 706 C CA . ARG A 1 94 ? 30.769 -30.697 -5.808 1.00 59.06 94 ARG A CA 1
ATOM 707 C C . ARG A 1 94 ? 31.097 -31.480 -4.540 1.00 59.06 94 ARG A C 1
ATOM 709 O O . ARG A 1 94 ? 31.960 -32.356 -4.612 1.00 59.06 94 ARG A O 1
ATOM 716 N N . ASP A 1 95 ? 30.435 -31.203 -3.418 1.00 58.59 95 ASP A N 1
ATOM 717 C CA . ASP A 1 95 ? 30.651 -31.966 -2.184 1.00 58.59 95 ASP A CA 1
ATOM 718 C C . ASP A 1 95 ? 30.078 -33.382 -2.293 1.00 58.59 95 ASP A C 1
ATOM 720 O O . ASP A 1 95 ? 30.786 -34.335 -1.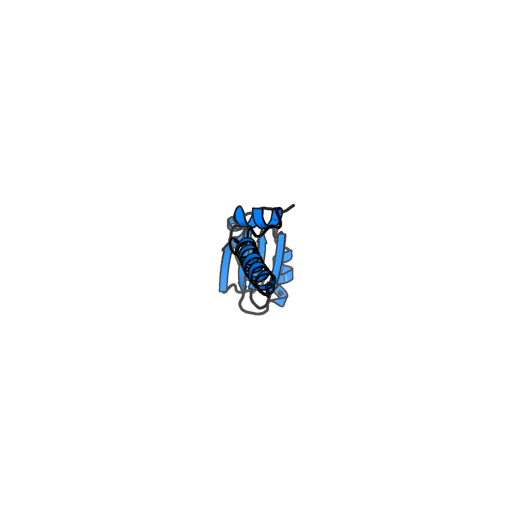968 1.00 58.59 95 ASP A O 1
ATOM 724 N N . MET A 1 96 ? 28.891 -33.562 -2.894 1.00 60.47 96 MET A N 1
ATOM 725 C CA . MET A 1 96 ? 28.337 -34.901 -3.148 1.00 60.47 96 MET A CA 1
ATOM 726 C C . MET A 1 96 ? 29.246 -35.748 -4.052 1.00 60.47 96 MET A C 1
ATOM 728 O O . MET A 1 96 ? 29.526 -36.904 -3.733 1.00 60.47 96 MET A O 1
ATOM 732 N N . ALA A 1 97 ? 29.790 -35.171 -5.130 1.00 64.81 97 ALA A N 1
ATOM 733 C CA . ALA A 1 97 ? 30.703 -35.885 -6.027 1.00 64.81 97 ALA A CA 1
ATOM 734 C C . ALA A 1 97 ? 32.039 -36.264 -5.352 1.00 64.81 97 ALA A C 1
ATOM 736 O O . ALA A 1 97 ? 32.593 -3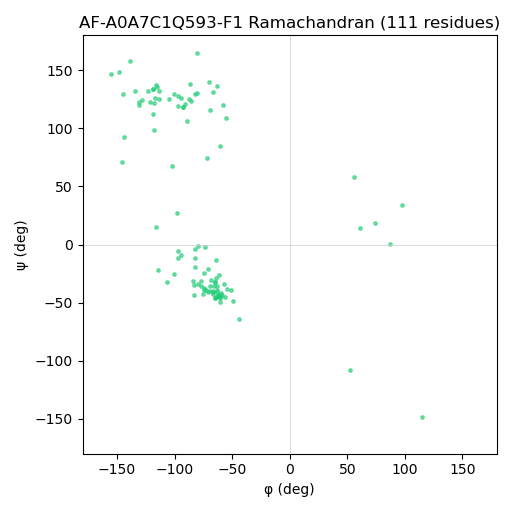7.338 -5.605 1.00 64.81 97 ALA A O 1
ATOM 737 N N . LYS A 1 98 ? 32.564 -35.407 -4.464 1.00 66.00 98 LYS A N 1
ATOM 738 C CA . LYS A 1 98 ? 33.769 -35.709 -3.669 1.00 66.00 98 LYS A CA 1
ATOM 739 C C . LYS A 1 98 ? 33.507 -36.793 -2.620 1.00 66.00 98 LYS A C 1
ATOM 741 O O . LYS A 1 98 ? 34.392 -37.614 -2.361 1.00 66.00 98 LYS A O 1
ATOM 746 N N . GLN A 1 99 ? 32.314 -36.806 -2.029 1.00 63.69 99 GLN A N 1
ATOM 747 C CA . GLN A 1 99 ? 31.924 -37.753 -0.988 1.00 63.69 99 GLN A CA 1
ATOM 748 C C . GLN A 1 99 ? 31.647 -39.151 -1.566 1.00 63.69 99 GLN A C 1
ATOM 750 O O . GLN A 1 99 ? 32.135 -40.137 -1.008 1.00 63.69 99 GLN A O 1
ATOM 755 N N . ASP A 1 100 ? 31.009 -39.242 -2.739 1.00 65.50 100 ASP A N 1
ATOM 756 C CA . ASP A 1 100 ? 30.810 -40.508 -3.466 1.00 65.50 100 ASP A CA 1
ATOM 757 C C . ASP A 1 100 ? 32.144 -41.153 -3.884 1.00 65.50 100 ASP A C 1
ATOM 759 O O . ASP A 1 100 ? 32.385 -42.341 -3.642 1.00 65.50 100 ASP A O 1
ATOM 763 N N . MET A 1 101 ? 33.086 -40.354 -4.404 1.00 67.00 101 MET A N 1
ATOM 764 C CA . MET A 1 101 ? 34.420 -40.853 -4.763 1.00 67.00 101 MET A CA 1
ATOM 765 C C . MET A 1 101 ? 35.220 -41.364 -3.556 1.00 67.00 101 MET A C 1
ATOM 767 O O . MET A 1 101 ? 35.957 -42.349 -3.678 1.00 67.00 101 MET A O 1
ATOM 771 N N . ARG A 1 102 ? 35.085 -40.730 -2.382 1.00 68.38 102 ARG A N 1
ATOM 772 C CA . ARG A 1 102 ? 35.710 -41.220 -1.140 1.00 68.38 102 ARG A CA 1
ATOM 773 C C . ARG A 1 102 ? 35.100 -42.541 -0.681 1.00 68.38 102 ARG A C 1
ATOM 775 O O . ARG A 1 102 ? 35.855 -43.426 -0.281 1.00 68.38 102 ARG A O 1
ATOM 782 N N . ASN A 1 103 ? 33.780 -42.692 -0.780 1.00 69.25 103 ASN A N 1
ATOM 783 C CA . ASN A 1 103 ? 33.085 -43.906 -0.356 1.00 69.25 103 ASN A CA 1
ATOM 784 C C . ASN A 1 103 ? 33.406 -45.099 -1.279 1.00 69.25 103 ASN A C 1
ATOM 786 O O . ASN A 1 103 ? 33.694 -46.200 -0.809 1.00 69.25 103 ASN A O 1
ATOM 790 N N . ARG A 1 104 ? 33.489 -44.870 -2.600 1.00 63.81 104 ARG A N 1
ATOM 791 C CA . ARG A 1 104 ? 33.867 -45.908 -3.582 1.00 63.81 104 ARG A CA 1
ATOM 792 C C . ARG A 1 104 ? 35.301 -46.417 -3.421 1.00 63.81 104 ARG A C 1
ATOM 794 O O . ARG A 1 104 ? 35.545 -47.598 -3.658 1.00 63.81 104 ARG A O 1
ATOM 801 N N . ARG A 1 105 ? 36.252 -45.577 -2.985 1.00 61.47 105 ARG A N 1
ATOM 802 C CA . ARG A 1 105 ? 37.643 -46.017 -2.727 1.00 61.47 105 ARG A CA 1
ATOM 803 C C . ARG A 1 105 ? 37.764 -46.955 -1.528 1.00 61.47 105 ARG A C 1
ATOM 805 O O . ARG A 1 105 ? 38.639 -47.814 -1.542 1.00 61.47 105 ARG A O 1
ATOM 812 N N . GLN A 1 106 ? 36.896 -46.824 -0.525 1.00 61.78 106 GLN A N 1
ATOM 813 C CA . GLN A 1 106 ? 36.929 -47.682 0.665 1.00 61.78 106 GLN A CA 1
ATOM 814 C C . GLN A 1 106 ? 36.338 -49.072 0.393 1.00 61.78 106 GLN A C 1
ATOM 816 O O . GLN A 1 106 ? 36.823 -50.060 0.936 1.00 61.78 106 GLN A O 1
ATOM 821 N N . LEU A 1 107 ? 35.362 -49.172 -0.515 1.00 58.12 107 LEU A N 1
ATOM 822 C CA . LEU A 1 107 ? 34.722 -50.443 -0.873 1.00 58.12 107 LEU A CA 1
ATOM 823 C C . LEU A 1 107 ? 35.600 -51.352 -1.755 1.00 58.12 107 LEU A C 1
ATOM 825 O O . LEU A 1 107 ? 35.443 -52.569 -1.719 1.00 58.12 107 LEU A O 1
ATOM 829 N N . TRP A 1 108 ? 36.555 -50.797 -2.513 1.00 59.03 108 TRP A N 1
ATOM 830 C CA . TRP A 1 108 ? 37.442 -51.584 -3.390 1.00 59.03 108 TRP A CA 1
ATOM 831 C C . TRP A 1 108 ? 38.789 -51.967 -2.745 1.00 59.03 108 TRP A C 1
ATOM 833 O O . TRP A 1 108 ? 39.534 -52.772 -3.301 1.00 59.03 108 TRP A O 1
ATOM 843 N N . GLY A 1 109 ? 39.116 -51.425 -1.566 1.00 57.69 109 GLY A N 1
ATOM 844 C CA . GLY A 1 109 ? 40.387 -51.692 -0.875 1.00 57.69 109 GLY A CA 1
ATOM 845 C C . GLY A 1 109 ? 40.431 -52.994 -0.064 1.00 57.69 109 GLY A C 1
ATOM 846 O O . GLY A 1 109 ? 41.506 -53.409 0.355 1.00 57.69 109 GLY A O 1
ATOM 847 N N . GLY A 1 110 ? 39.289 -53.653 0.157 1.00 59.09 110 GLY A N 1
ATOM 848 C CA . GLY A 1 110 ? 39.153 -54.774 1.096 1.00 59.09 110 GLY A CA 1
ATOM 849 C C . GLY A 1 110 ? 39.211 -56.178 0.489 1.00 59.09 110 GLY A C 1
ATOM 850 O O . GLY A 1 110 ? 38.592 -57.089 1.033 1.00 59.09 110 GLY A O 1
ATOM 851 N N . ARG A 1 111 ? 39.883 -56.389 -0.652 1.00 54.19 111 ARG A N 1
ATOM 852 C CA . ARG A 1 111 ? 40.004 -57.742 -1.228 1.00 54.19 111 ARG A CA 1
ATOM 853 C C . ARG A 1 111 ? 41.335 -57.986 -1.932 1.00 54.19 111 ARG A C 1
ATOM 855 O O . ARG A 1 111 ? 41.382 -58.159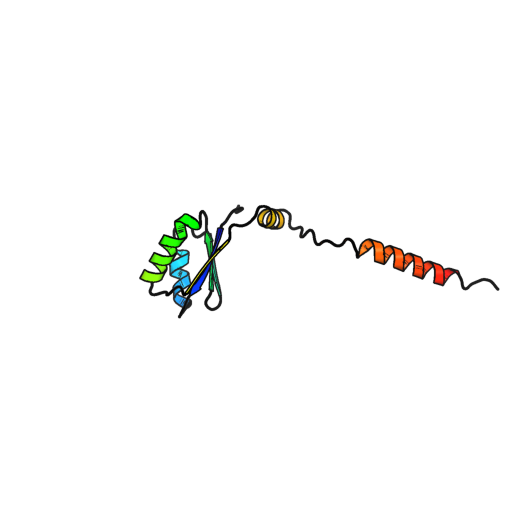 -3.146 1.00 54.19 111 ARG A O 1
ATOM 862 N N . LYS A 1 112 ? 42.414 -58.089 -1.161 1.00 45.22 112 LYS A N 1
ATOM 863 C CA . LYS A 1 112 ? 43.513 -59.001 -1.497 1.00 45.22 112 LYS A CA 1
ATOM 864 C C . LYS A 1 112 ? 43.934 -59.760 -0.241 1.00 45.22 112 LYS A C 1
ATOM 866 O O . LYS A 1 112 ? 44.022 -59.169 0.827 1.00 45.22 112 LYS A O 1
ATOM 871 N N . LYS A 1 113 ? 44.047 -61.076 -0.441 1.00 43.53 113 LYS A N 1
ATOM 872 C CA . LYS A 1 113 ? 44.556 -62.093 0.480 1.00 43.53 113 LYS A CA 1
ATOM 873 C C . LYS A 1 113 ? 45.884 -61.695 1.104 1.00 43.53 113 LYS A C 1
ATOM 875 O O . LYS A 1 113 ? 46.663 -61.028 0.387 1.00 43.53 113 LYS A O 1
#